Protein AF-A0A397U903-F1 (afdb_monomer)

InterPro domains:
  IPR023696 Ureohydrolase domain superfamily [SSF52768] (1-124)
  IPR023801 Histone deacetylase domain [PF00850] (39-124)
  IPR037138 Histone deacetylase domain superfamily [G3DSA:3.40.800.20] (1-38)
  IPR037138 Histone deacetylase domain superfamily [G3DSA:3.40.800.20] (39-131)

Solvent-accessible surface area (backbone atoms only — not comparable to full-atom values): 8665 Å² total; per-residue (Å²): 110,43,67,59,55,48,52,53,50,51,50,33,36,77,70,62,77,35,96,70,85,83,82,92,65,62,79,85,68,64,65,75,63,88,71,94,83,63,60,61,46,37,56,57,57,76,39,52,92,40,90,92,50,88,57,75,55,83,60,79,38,67,95,50,75,28,91,83,56,40,74,53,88,90,61,39,75,84,37,56,80,61,86,59,88,64,59,47,72,70,49,54,51,47,46,36,67,73,45,51,46,57,51,50,62,71,68,58,67,96,72,88,85,78,89,83,78,67,65,86,43,90,88,43,83,52,87,74,47,74,73,46

Organism: NCBI:txid44941

Nearest PDB structures (foldseek):
  7rml-assembly1_C-2  TM=3.179E-01  e=1.871E+00  Neisseria meningitidis MC58

Mean predicted aligned error: 8.95 Å

pLDDT: mean 75.37, std 18.13, range [34.56, 98.12]

Structure (mmCIF, N/CA/C/O backbone):
data_AF-A0A397U903-F1
#
_entry.id   AF-A0A397U903-F1
#
loop_
_atom_site.group_PDB
_atom_site.id
_atom_site.type_symbol
_atom_site.label_atom_id
_atom_site.label_alt_id
_atom_site.label_comp_id
_atom_site.label_asym_id
_atom_site.label_entity_id
_atom_site.label_seq_id
_atom_site.pdbx_PDB_ins_code
_atom_site.Cartn_x
_atom_site.Cartn_y
_atom_site.Cartn_z
_atom_site.occupancy
_atom_site.B_iso_or_equiv
_atom_site.auth_seq_id
_atom_site.auth_comp_id
_atom_site.auth_asym_id
_atom_site.auth_atom_id
_atom_site.pdbx_PDB_model_num
ATOM 1 N N . MET A 1 1 ? 9.842 -13.747 11.663 1.00 76.19 1 MET A N 1
ATOM 2 C CA . MET A 1 1 ? 10.132 -12.425 12.265 1.00 76.19 1 MET A CA 1
ATOM 3 C C . MET A 1 1 ? 9.479 -11.297 11.470 1.00 76.19 1 MET A C 1
ATOM 5 O O . MET A 1 1 ? 8.614 -10.661 12.042 1.00 76.19 1 MET A O 1
ATOM 9 N N . ALA A 1 2 ? 9.766 -11.119 10.170 1.00 87.50 2 ALA A N 1
ATOM 10 C CA . ALA A 1 2 ? 9.154 -10.067 9.333 1.00 87.50 2 ALA A CA 1
ATOM 11 C C . ALA A 1 2 ? 7.612 -10.000 9.400 1.00 87.50 2 ALA A C 1
ATOM 13 O O . ALA A 1 2 ? 7.063 -8.975 9.789 1.00 87.50 2 ALA A O 1
ATOM 14 N N . THR A 1 3 ? 6.915 -11.104 9.109 1.00 88.56 3 THR A N 1
ATOM 15 C CA . THR A 1 3 ? 5.440 -11.159 9.134 1.00 88.56 3 THR A CA 1
ATOM 16 C C . THR A 1 3 ? 4.858 -10.817 10.505 1.00 88.56 3 THR A C 1
ATOM 18 O O . THR A 1 3 ? 3.889 -10.075 10.593 1.00 88.56 3 THR A O 1
ATOM 21 N N . GLY A 1 4 ? 5.476 -11.310 11.585 1.00 92.12 4 GLY A N 1
ATOM 22 C CA . GLY A 1 4 ? 5.030 -11.025 12.952 1.00 92.12 4 GLY A CA 1
ATOM 23 C C . GLY A 1 4 ? 5.105 -9.535 13.285 1.00 92.12 4 GLY A C 1
ATOM 24 O O . GLY A 1 4 ? 4.142 -8.986 13.806 1.00 92.12 4 GLY A O 1
ATOM 25 N N . SER A 1 5 ? 6.198 -8.868 12.904 1.00 91.69 5 SER A N 1
ATOM 26 C CA . SER A 1 5 ? 6.353 -7.421 13.092 1.00 91.69 5 SER A CA 1
ATOM 27 C C . SER A 1 5 ? 5.338 -6.613 12.279 1.00 91.69 5 SER A C 1
ATOM 29 O O . SER A 1 5 ? 4.803 -5.635 12.790 1.00 91.69 5 SER A O 1
ATOM 31 N N . VAL A 1 6 ? 5.028 -7.027 11.043 1.00 93.69 6 VAL A N 1
ATOM 32 C CA . VAL A 1 6 ? 3.980 -6.381 10.231 1.00 93.69 6 VAL A CA 1
ATOM 33 C C . VAL A 1 6 ? 2.607 -6.540 10.890 1.00 93.69 6 VAL A C 1
ATOM 35 O O . VAL A 1 6 ? 1.890 -5.556 11.040 1.00 93.69 6 VAL A O 1
ATOM 38 N N . ILE A 1 7 ? 2.258 -7.749 11.341 1.00 94.69 7 ILE A N 1
ATOM 39 C CA . ILE A 1 7 ? 0.981 -8.014 12.023 1.00 94.69 7 ILE A CA 1
ATOM 40 C C . ILE A 1 7 ? 0.854 -7.171 13.296 1.00 94.69 7 ILE A C 1
ATOM 42 O O . ILE A 1 7 ? -0.206 -6.605 13.557 1.00 94.69 7 ILE A O 1
ATOM 46 N N . GLU A 1 8 ? 1.928 -7.058 14.076 1.00 96.06 8 GLU A N 1
ATOM 47 C CA . GLU A 1 8 ? 1.937 -6.277 15.312 1.00 96.06 8 GLU A CA 1
ATOM 48 C C . GLU A 1 8 ? 1.646 -4.792 15.055 1.00 96.06 8 GLU A C 1
ATOM 50 O O . GLU A 1 8 ? 0.758 -4.221 15.697 1.00 96.06 8 GLU A O 1
ATOM 55 N N . ILE A 1 9 ? 2.330 -4.168 14.087 1.00 95.31 9 ILE A N 1
ATOM 56 C CA . ILE A 1 9 ? 2.105 -2.748 13.779 1.00 95.31 9 ILE A CA 1
ATOM 57 C C . ILE A 1 9 ? 0.733 -2.511 13.142 1.00 95.31 9 ILE A C 1
ATOM 59 O O . ILE A 1 9 ? 0.062 -1.541 13.490 1.00 95.31 9 ILE A O 1
ATOM 63 N N . VAL A 1 10 ? 0.271 -3.423 12.279 1.00 96.38 10 VAL A N 1
ATOM 64 C CA . VAL A 1 10 ? -1.059 -3.344 11.664 1.00 96.38 10 VAL A CA 1
ATOM 65 C C . VAL A 1 10 ? -2.125 -3.426 12.751 1.00 96.38 10 VAL A C 1
ATOM 67 O O . VAL A 1 10 ? -3.038 -2.606 12.769 1.00 96.38 10 VAL A O 1
ATOM 70 N N . GLY A 1 11 ? -1.972 -4.334 13.719 1.00 96.94 11 GLY A N 1
ATOM 71 C CA . GLY A 1 11 ? -2.857 -4.415 14.878 1.00 96.94 11 GLY A CA 1
ATOM 72 C C . GLY A 1 11 ? -2.850 -3.138 15.722 1.00 96.94 11 GLY A C 1
ATOM 73 O O . GLY A 1 11 ? -3.904 -2.695 16.184 1.00 96.94 11 GLY A O 1
ATOM 74 N N . ALA A 1 12 ? -1.691 -2.501 15.907 1.00 97.19 12 ALA A N 1
ATOM 75 C CA . ALA A 1 12 ? -1.583 -1.238 16.635 1.00 97.19 12 ALA A CA 1
ATOM 76 C C . ALA A 1 12 ? -2.287 -0.071 15.911 1.00 97.19 12 ALA A C 1
ATOM 78 O O . ALA A 1 12 ? -2.974 0.713 16.570 1.00 97.19 12 ALA A O 1
ATOM 79 N N . VAL A 1 13 ? -2.169 0.019 14.581 1.00 97.50 13 VAL A N 1
ATOM 80 C CA . VAL A 1 13 ? -2.872 1.021 13.757 1.00 97.50 13 VAL A CA 1
ATOM 81 C C . VAL A 1 13 ? -4.377 0.749 13.740 1.00 97.50 13 VAL A C 1
ATOM 83 O O . VAL A 1 13 ? -5.166 1.636 14.056 1.00 97.50 13 VAL A O 1
ATOM 86 N N . ALA A 1 14 ? -4.788 -0.489 13.458 1.00 96.88 14 ALA A N 1
ATOM 87 C CA . ALA A 1 14 ? -6.197 -0.876 13.375 1.00 96.88 14 ALA A CA 1
ATOM 88 C C . ALA A 1 14 ? -6.943 -0.670 14.707 1.00 96.88 14 ALA A C 1
ATOM 90 O O . ALA A 1 14 ? -8.092 -0.236 14.728 1.00 96.88 14 ALA A O 1
ATOM 91 N N . SER A 1 15 ? -6.271 -0.915 15.839 1.00 97.44 15 SER A N 1
ATOM 92 C CA . SER A 1 15 ? -6.815 -0.645 17.180 1.00 97.44 15 SER A CA 1
ATOM 93 C C . SER A 1 15 ? -6.677 0.813 17.635 1.00 97.44 15 SER A C 1
ATOM 95 O O . SER A 1 15 ? -7.031 1.128 18.771 1.00 97.44 15 SER A O 1
ATOM 97 N N . ARG A 1 16 ? -6.176 1.710 16.773 1.00 95.56 16 ARG A N 1
ATOM 98 C CA . ARG A 1 16 ? -5.943 3.138 17.050 1.00 95.56 16 ARG A CA 1
ATOM 99 C C . ARG A 1 16 ? -5.020 3.408 18.246 1.00 95.56 16 ARG A C 1
ATOM 101 O O . ARG A 1 16 ? -5.088 4.475 18.851 1.00 95.56 16 ARG A O 1
ATOM 108 N N . LYS A 1 17 ? -4.130 2.466 18.583 1.00 98.12 17 LYS A N 1
ATOM 109 C CA . LYS A 1 17 ? -3.049 2.691 19.564 1.00 98.12 17 LYS A CA 1
ATOM 110 C C . LYS A 1 17 ? -1.994 3.647 19.013 1.00 98.12 17 LYS A C 1
ATOM 112 O O . LYS A 1 17 ? -1.378 4.387 19.773 1.00 98.12 17 LYS A O 1
ATOM 117 N N . VAL A 1 18 ? -1.804 3.623 17.696 1.00 97.44 18 VAL A N 1
ATOM 118 C CA . VAL A 1 18 ? -0.994 4.577 16.934 1.00 97.44 18 VAL A CA 1
ATOM 119 C C . VAL A 1 18 ? -1.798 5.064 15.729 1.00 97.44 18 VAL A C 1
ATOM 121 O O . VAL A 1 18 ? -2.674 4.353 15.242 1.00 97.44 18 VAL A O 1
ATOM 124 N N . ALA A 1 19 ? -1.515 6.277 15.251 1.00 96.44 19 ALA A N 1
ATOM 125 C CA . ALA A 1 19 ? -2.205 6.847 14.090 1.00 96.44 19 ALA A CA 1
ATOM 126 C C . ALA A 1 19 ? -1.699 6.271 12.755 1.00 96.44 19 ALA A C 1
ATOM 128 O O . ALA A 1 19 ? -2.453 6.187 11.792 1.00 96.44 19 ALA A O 1
ATOM 129 N N . ASN A 1 20 ? -0.417 5.903 12.692 1.00 97.00 20 ASN A N 1
ATOM 130 C CA . ASN A 1 20 ? 0.258 5.331 11.530 1.00 97.00 20 ASN A CA 1
ATOM 131 C C . ASN A 1 20 ? 1.527 4.580 11.975 1.00 97.00 20 ASN A C 1
ATOM 133 O O . ASN A 1 20 ? 1.949 4.680 13.129 1.00 97.00 20 ASN A O 1
ATOM 137 N N . SER A 1 21 ? 2.118 3.801 11.068 1.00 96.69 21 SER A N 1
ATOM 138 C CA . SER A 1 21 ? 3.345 3.040 11.324 1.00 96.69 21 SER A CA 1
ATOM 139 C C . SER A 1 21 ? 4.083 2.720 10.028 1.00 96.69 21 SER A C 1
ATOM 141 O O . SER A 1 21 ? 3.448 2.586 8.984 1.00 96.69 21 SER A O 1
ATOM 143 N N . PHE A 1 22 ? 5.397 2.507 10.112 1.00 95.81 22 PHE A N 1
ATOM 144 C CA . PHE A 1 22 ? 6.220 2.022 9.004 1.00 95.81 22 PHE A CA 1
ATOM 145 C C . PHE A 1 22 ? 6.997 0.772 9.441 1.00 95.81 22 PHE A C 1
ATOM 147 O O . PHE A 1 22 ? 7.735 0.816 10.426 1.00 95.81 22 PHE A O 1
ATOM 154 N N . ALA A 1 23 ? 6.830 -0.346 8.730 1.00 93.69 23 ALA A N 1
ATOM 155 C CA . ALA A 1 23 ? 7.565 -1.585 8.994 1.00 93.69 23 ALA A CA 1
ATOM 156 C C . ALA A 1 23 ? 8.862 -1.625 8.183 1.00 93.69 23 ALA A C 1
ATOM 158 O O . ALA A 1 23 ? 8.828 -1.697 6.958 1.00 93.69 23 ALA A O 1
ATOM 159 N N . ILE A 1 24 ? 10.004 -1.676 8.867 1.00 93.25 24 ILE A N 1
ATOM 160 C CA . ILE A 1 24 ? 11.302 -1.943 8.239 1.00 93.25 24 ILE A CA 1
ATOM 161 C C . ILE A 1 24 ? 11.586 -3.439 8.379 1.00 93.25 24 ILE A C 1
ATOM 163 O O . ILE A 1 24 ? 12.078 -3.895 9.412 1.00 93.25 24 ILE A O 1
ATOM 167 N N . VAL A 1 25 ? 11.219 -4.222 7.364 1.00 91.50 25 VAL A N 1
ATOM 168 C CA . VAL A 1 25 ? 11.291 -5.690 7.411 1.00 91.50 25 VAL A CA 1
ATOM 169 C C . VAL A 1 25 ? 11.983 -6.276 6.185 1.00 91.50 25 VAL A C 1
ATOM 171 O O . VAL A 1 25 ? 11.964 -5.705 5.101 1.00 91.50 25 VAL A O 1
ATOM 174 N N . ARG A 1 26 ? 12.593 -7.450 6.371 1.00 90.25 26 ARG A N 1
ATOM 175 C CA . ARG A 1 26 ? 13.167 -8.283 5.306 1.00 90.25 26 ARG A CA 1
ATOM 176 C C . ARG A 1 26 ? 13.009 -9.774 5.650 1.00 90.25 26 ARG A C 1
ATOM 178 O O . ARG A 1 26 ? 13.044 -10.098 6.845 1.00 90.25 26 ARG A O 1
ATOM 185 N N . PRO A 1 27 ? 12.917 -10.690 4.665 1.00 86.31 27 PRO A N 1
ATOM 186 C CA . PRO A 1 27 ? 12.817 -10.450 3.212 1.00 86.31 27 PRO A CA 1
ATOM 187 C C . PRO A 1 27 ? 11.453 -9.851 2.795 1.00 86.31 27 PRO A C 1
ATOM 189 O O . PRO A 1 27 ? 10.535 -9.859 3.621 1.00 86.31 27 PRO A O 1
ATOM 192 N N . PRO A 1 28 ? 11.309 -9.315 1.563 1.00 82.06 28 PRO A N 1
ATOM 193 C CA . PRO A 1 28 ? 10.011 -8.875 1.035 1.00 82.06 28 PRO A CA 1
ATOM 194 C C . PRO A 1 28 ? 9.031 -10.053 0.889 1.00 82.06 28 PRO A C 1
ATOM 196 O O . PRO A 1 28 ? 9.451 -11.210 0.858 1.00 82.06 28 PRO A O 1
ATOM 199 N N . GLY A 1 29 ? 7.724 -9.762 0.818 1.00 78.12 29 GLY A N 1
ATOM 200 C CA . GLY A 1 29 ? 6.667 -10.786 0.909 1.00 78.12 29 GLY A CA 1
ATOM 201 C C . GLY A 1 29 ? 5.605 -10.808 -0.198 1.00 78.12 29 GLY A C 1
ATOM 202 O O . GLY A 1 29 ? 4.893 -11.794 -0.302 1.00 78.12 29 GLY A O 1
ATOM 203 N N . HIS A 1 30 ? 5.490 -9.789 -1.053 1.00 73.19 30 HIS A N 1
ATOM 204 C CA . HIS A 1 30 ? 4.418 -9.693 -2.071 1.00 73.19 30 HIS A CA 1
ATOM 205 C C . HIS A 1 30 ? 4.538 -10.649 -3.288 1.00 73.19 30 HIS A C 1
ATOM 207 O O . HIS A 1 30 ? 3.723 -10.588 -4.207 1.00 73.19 30 HIS A O 1
ATOM 213 N N . HIS A 1 31 ? 5.525 -11.555 -3.301 1.00 67.75 31 HIS A N 1
ATOM 214 C CA . HIS A 1 31 ? 5.833 -12.466 -4.421 1.00 67.75 31 HIS A CA 1
ATOM 215 C C . HIS A 1 31 ? 5.940 -13.948 -4.001 1.00 67.75 31 HIS A C 1
ATOM 217 O O . HIS A 1 3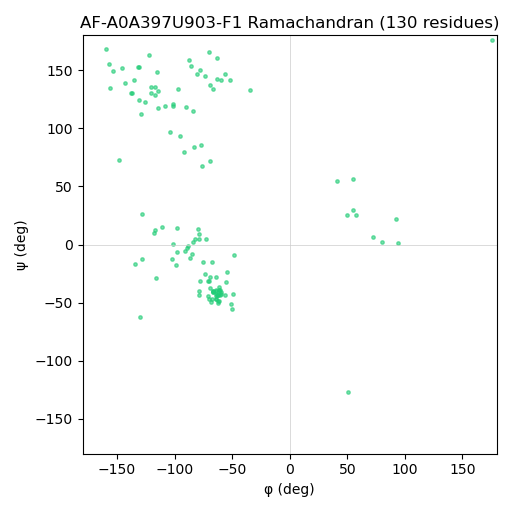1 ? 6.669 -14.721 -4.611 1.00 67.75 31 HIS A O 1
ATOM 223 N N . THR A 1 32 ? 5.269 -14.366 -2.926 1.00 57.22 32 THR A N 1
ATOM 224 C CA . THR A 1 32 ? 5.515 -15.666 -2.267 1.00 57.22 32 THR A CA 1
ATOM 2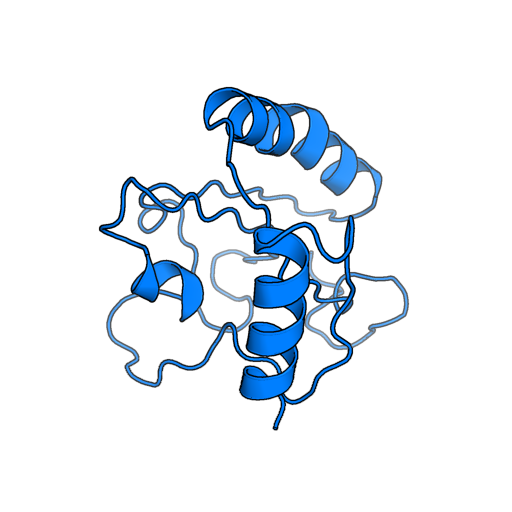25 C C . THR A 1 32 ? 4.902 -16.909 -2.928 1.00 57.22 32 THR A C 1
ATOM 227 O O . THR A 1 32 ? 4.975 -17.986 -2.338 1.00 57.22 32 THR A O 1
ATOM 230 N N . GLU A 1 33 ? 4.335 -16.820 -4.132 1.00 55.12 33 GLU A N 1
ATOM 231 C CA . GLU A 1 33 ? 3.723 -17.975 -4.807 1.00 55.12 33 GLU A CA 1
ATOM 232 C C . GLU A 1 33 ? 4.657 -18.640 -5.827 1.00 55.12 33 GLU A C 1
ATOM 234 O O . GLU A 1 33 ? 5.319 -17.981 -6.624 1.00 55.12 33 GLU A O 1
ATOM 239 N N . GLN A 1 34 ? 4.722 -19.978 -5.779 1.00 46.47 34 GLN A N 1
ATOM 240 C CA . GLN A 1 34 ? 5.655 -20.815 -6.549 1.00 46.47 34 GLN A CA 1
ATOM 241 C C . GLN A 1 34 ? 5.040 -21.499 -7.785 1.00 46.47 34 GLN A C 1
ATOM 243 O O . GLN A 1 34 ? 5.756 -22.231 -8.469 1.00 46.47 34 GLN A O 1
ATOM 248 N N . ASN A 1 35 ? 3.750 -21.313 -8.098 1.00 41.22 35 ASN A N 1
ATOM 249 C CA . ASN A 1 35 ? 3.096 -22.097 -9.154 1.00 41.22 35 ASN A CA 1
ATOM 250 C C . ASN A 1 35 ? 2.887 -21.303 -10.457 1.00 41.22 35 ASN A C 1
ATOM 252 O O . ASN A 1 35 ? 1.919 -20.567 -10.627 1.00 41.22 35 ASN A O 1
ATOM 256 N N . GLN A 1 36 ? 3.820 -21.484 -11.393 1.00 47.88 36 GLN A N 1
ATOM 257 C CA . GLN A 1 36 ? 3.876 -20.840 -12.709 1.00 47.88 36 GLN A CA 1
ATOM 258 C C . GLN A 1 36 ? 2.883 -21.429 -13.729 1.00 47.88 36 GLN A C 1
ATOM 260 O O . GLN A 1 36 ? 3.291 -22.032 -14.721 1.00 47.88 36 GLN A O 1
ATOM 265 N N . ALA A 1 37 ? 1.579 -21.250 -13.520 1.00 34.56 37 ALA A N 1
ATOM 266 C CA . ALA A 1 37 ? 0.592 -21.585 -14.557 1.00 34.56 37 ALA A CA 1
ATOM 267 C C . ALA A 1 37 ? -0.485 -20.516 -14.787 1.00 34.56 37 ALA A C 1
ATOM 269 O O . ALA A 1 37 ? -1.129 -20.539 -15.834 1.00 34.56 37 ALA A O 1
ATOM 270 N N . ILE A 1 38 ? -0.674 -19.568 -13.861 1.00 35.31 38 ILE A N 1
ATOM 271 C CA . ILE A 1 38 ? -1.636 -18.469 -14.010 1.00 35.31 38 ILE A CA 1
ATOM 272 C C . ILE A 1 38 ? -0.970 -17.176 -13.515 1.00 35.31 38 ILE A C 1
ATOM 274 O O . ILE A 1 38 ? -0.350 -17.149 -12.457 1.00 35.31 38 ILE A O 1
ATOM 278 N N . HIS A 1 39 ? -1.041 -16.130 -14.336 1.00 48.47 39 HIS A N 1
ATOM 279 C CA . HIS A 1 39 ? -0.276 -14.879 -14.280 1.00 48.47 39 HIS A CA 1
ATOM 280 C C . HIS A 1 39 ? -0.628 -13.962 -13.086 1.00 48.47 39 HIS A C 1
ATOM 282 O O . HIS A 1 39 ? -1.251 -12.917 -13.268 1.00 48.47 39 HIS A O 1
ATOM 288 N N . ARG A 1 40 ? -0.250 -14.322 -11.850 1.00 46.22 40 ARG A N 1
ATOM 289 C CA . ARG A 1 40 ? -0.633 -13.580 -10.628 1.00 46.22 40 ARG A CA 1
ATOM 290 C C . ARG A 1 40 ? 0.556 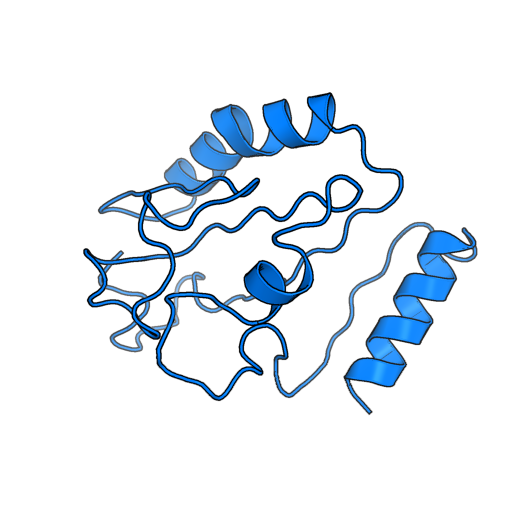-13.387 -9.683 1.00 46.22 40 ARG A C 1
ATOM 292 O O . ARG A 1 40 ? 1.400 -14.267 -9.556 1.00 46.22 40 ARG A O 1
ATOM 299 N N . ASN A 1 41 ? 0.646 -12.217 -9.044 1.00 63.75 41 ASN A N 1
ATOM 300 C CA . ASN A 1 41 ? 1.567 -11.998 -7.923 1.00 63.75 41 ASN A CA 1
ATOM 301 C C . ASN A 1 41 ? 0.885 -12.410 -6.601 1.00 63.75 41 ASN A C 1
ATOM 303 O O . ASN A 1 41 ? -0.340 -12.462 -6.534 1.00 63.75 41 ASN A O 1
ATOM 307 N N . GLY A 1 42 ? 1.665 -12.702 -5.555 1.00 71.31 42 GLY A N 1
ATOM 308 C CA . GLY A 1 42 ? 1.140 -13.350 -4.343 1.00 71.31 42 GLY A CA 1
ATOM 309 C C . GLY A 1 42 ? 0.104 -12.528 -3.566 1.00 71.31 42 GLY A C 1
ATOM 310 O O . GLY A 1 42 ? -0.760 -13.098 -2.913 1.00 71.31 42 GLY A O 1
ATOM 311 N N . THR A 1 43 ? 0.148 -11.193 -3.634 1.00 76.25 43 THR A N 1
ATOM 312 C CA . THR A 1 43 ? -0.892 -10.359 -3.003 1.00 76.25 43 THR A CA 1
ATOM 313 C C . THR A 1 43 ? -2.158 -10.298 -3.853 1.00 76.25 43 THR A C 1
ATOM 315 O O . THR A 1 43 ? -3.258 -10.336 -3.312 1.00 76.25 43 THR A O 1
ATOM 318 N N . GLN A 1 44 ? -2.015 -10.204 -5.176 1.00 74.38 44 GLN A N 1
ATOM 319 C CA . GLN A 1 44 ? -3.150 -10.183 -6.090 1.00 74.38 44 GLN A CA 1
ATOM 320 C C . GLN A 1 44 ? -3.928 -11.499 -6.048 1.00 74.38 44 GLN A C 1
ATOM 322 O O . GLN A 1 44 ? -5.152 -11.456 -6.039 1.00 74.38 44 GLN A O 1
ATOM 327 N N . ASP A 1 45 ? -3.243 -12.647 -6.011 1.00 77.12 45 ASP A N 1
ATOM 328 C CA . ASP A 1 45 ? -3.911 -13.953 -5.948 1.00 77.12 45 ASP A CA 1
ATOM 329 C C . ASP A 1 45 ? -4.698 -14.115 -4.642 1.00 77.12 45 ASP A C 1
ATOM 331 O O . ASP A 1 45 ? -5.879 -14.455 -4.662 1.00 77.12 45 ASP A O 1
ATOM 335 N N . MET A 1 46 ? -4.086 -13.733 -3.515 1.00 83.75 46 MET A N 1
ATOM 336 C CA . MET A 1 46 ? -4.686 -13.830 -2.181 1.00 83.75 46 MET A CA 1
ATOM 337 C C . MET A 1 46 ? -6.037 -13.113 -2.049 1.00 83.75 46 MET A C 1
ATOM 339 O O . MET A 1 46 ? -6.887 -13.560 -1.281 1.00 83.75 46 MET A O 1
ATOM 343 N N . PHE A 1 47 ? -6.234 -12.008 -2.772 1.00 84.38 47 PHE A N 1
ATOM 344 C CA . PHE A 1 47 ? -7.429 -11.166 -2.662 1.00 84.38 47 PHE A CA 1
ATOM 345 C C . PHE A 1 47 ? -8.251 -11.097 -3.951 1.00 84.38 47 PHE A C 1
ATOM 347 O O . PHE A 1 47 ? -9.134 -10.254 -4.061 1.00 84.38 47 PHE A O 1
ATOM 354 N N . TYR A 1 48 ? -7.984 -11.957 -4.935 1.00 79.31 48 TYR A N 1
ATOM 355 C CA . TYR A 1 48 ? -8.590 -11.804 -6.257 1.00 79.31 48 TYR A CA 1
ATOM 356 C C . TYR A 1 48 ? -10.121 -11.893 -6.253 1.00 79.31 48 TYR A C 1
ATOM 358 O O . TYR A 1 48 ? -10.780 -11.127 -6.953 1.00 79.31 48 TYR A O 1
ATOM 366 N N . ASP A 1 49 ? -10.670 -12.805 -5.450 1.00 81.19 49 ASP A N 1
ATOM 367 C CA . ASP A 1 49 ? -12.114 -13.035 -5.326 1.00 81.19 49 ASP A CA 1
ATOM 368 C C . ASP A 1 49 ? -12.726 -12.325 -4.100 1.00 81.19 49 ASP A C 1
ATOM 370 O O . ASP A 1 49 ? -13.849 -12.631 -3.698 1.00 81.19 49 ASP A O 1
ATOM 374 N N . HIS A 1 50 ? -11.991 -11.387 -3.492 1.00 82.81 50 HIS A N 1
ATOM 375 C CA . HIS A 1 50 ? -12.423 -10.626 -2.321 1.00 82.81 50 HIS A CA 1
ATOM 376 C C . HIS A 1 50 ? -12.891 -9.222 -2.719 1.00 82.81 50 HIS A C 1
ATOM 378 O O . HIS A 1 50 ? -12.124 -8.418 -3.245 1.00 82.81 50 HIS A O 1
ATOM 384 N N . ASP A 1 51 ? -14.157 -8.906 -2.446 1.00 86.88 51 ASP A N 1
ATOM 385 C CA . ASP A 1 51 ? -14.737 -7.575 -2.661 1.00 86.88 51 ASP A CA 1
ATOM 386 C C . ASP A 1 51 ? -14.522 -6.622 -1.471 1.00 86.88 51 ASP A C 1
ATOM 388 O O . ASP A 1 51 ? -14.705 -5.412 -1.608 1.00 86.88 51 ASP A O 1
ATOM 392 N N . ASP A 1 52 ? -14.077 -7.154 -0.330 1.00 90.00 52 ASP A N 1
ATOM 393 C CA . ASP A 1 52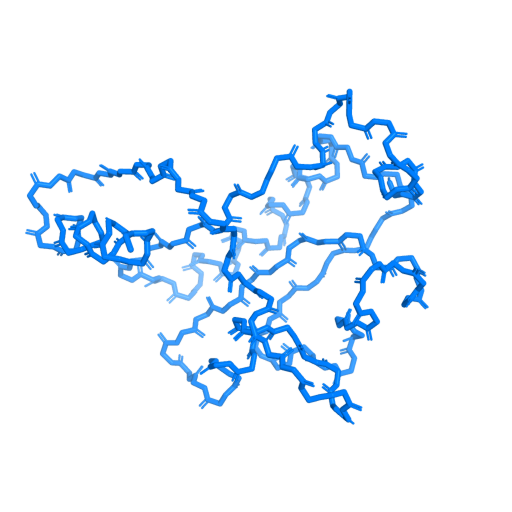 ? -13.728 -6.431 0.894 1.00 90.00 52 ASP A CA 1
ATOM 394 C C . ASP A 1 52 ? -12.256 -5.985 0.955 1.00 90.00 52 ASP A C 1
ATOM 396 O O . ASP A 1 52 ? -11.864 -5.244 1.867 1.00 90.00 52 ASP A O 1
ATOM 400 N N . VAL A 1 53 ? -11.449 -6.335 -0.056 1.00 90.44 53 VAL A N 1
ATOM 401 C CA . VAL A 1 53 ? -10.061 -5.877 -0.201 1.00 90.44 53 VAL A CA 1
ATOM 402 C C . VAL A 1 53 ? -9.799 -5.301 -1.594 1.00 90.44 53 VAL A C 1
ATOM 404 O O . VAL A 1 53 ? -9.712 -6.015 -2.589 1.00 90.44 53 VAL A O 1
ATOM 407 N N . LEU A 1 54 ? -9.552 -3.991 -1.657 1.00 88.75 54 LEU A N 1
ATOM 408 C CA . LEU A 1 54 ? -9.045 -3.333 -2.860 1.00 88.75 54 LEU A CA 1
ATOM 409 C C . LEU A 1 54 ? -7.516 -3.456 -2.941 1.00 88.75 54 LEU A C 1
ATOM 411 O O . LEU A 1 54 ? -6.792 -2.860 -2.140 1.00 88.75 54 LEU A O 1
ATOM 415 N N . TYR A 1 55 ? -7.021 -4.164 -3.956 1.00 86.38 55 TYR A N 1
ATOM 416 C CA . TYR A 1 55 ? -5.597 -4.231 -4.285 1.00 86.38 55 TYR A CA 1
ATOM 417 C C . TYR A 1 55 ? -5.259 -3.309 -5.465 1.00 86.38 55 TYR A C 1
ATOM 419 O O . TYR A 1 55 ? -5.786 -3.478 -6.558 1.00 86.38 55 TYR A O 1
ATOM 427 N N . LEU A 1 56 ? -4.352 -2.347 -5.267 1.00 84.25 56 LEU A N 1
ATOM 428 C CA . LEU A 1 56 ? -3.837 -1.462 -6.320 1.00 84.25 56 LEU A CA 1
ATOM 429 C C . LEU A 1 56 ? -2.319 -1.620 -6.436 1.00 84.25 56 LEU A C 1
ATOM 431 O O . LEU A 1 56 ? -1.622 -1.633 -5.421 1.00 84.25 56 LEU A O 1
ATOM 435 N N . SER A 1 57 ? -1.803 -1.707 -7.664 1.00 80.69 57 SER A N 1
ATOM 436 C CA . SER A 1 57 ? -0.375 -1.913 -7.919 1.00 80.69 57 SER A CA 1
ATOM 437 C C . SER A 1 57 ? 0.133 -1.020 -9.048 1.00 80.69 57 SER A C 1
ATOM 439 O O . SER A 1 57 ? -0.439 -0.984 -10.135 1.00 80.69 57 SER A O 1
ATOM 441 N N . LEU A 1 58 ? 1.240 -0.324 -8.790 1.00 75.62 58 LEU A N 1
ATOM 442 C CA . LEU A 1 58 ? 2.010 0.422 -9.783 1.00 75.62 58 LEU A CA 1
ATOM 443 C C . LEU A 1 58 ? 3.314 -0.337 -10.015 1.00 75.62 58 LEU A C 1
ATOM 445 O O . LEU A 1 58 ? 4.067 -0.545 -9.068 1.00 75.62 58 LEU A O 1
ATOM 449 N N . HIS A 1 59 ? 3.557 -0.783 -11.243 1.00 71.94 59 HIS A N 1
ATOM 450 C CA . HIS A 1 59 ? 4.754 -1.544 -11.589 1.00 71.94 59 HIS A CA 1
ATOM 451 C C . HIS A 1 59 ? 5.104 -1.371 -13.068 1.00 71.94 59 HIS A C 1
ATOM 453 O O . HIS A 1 59 ? 4.223 -1.223 -13.916 1.00 71.94 59 HIS A O 1
ATOM 459 N N . CYS A 1 60 ? 6.398 -1.444 -13.371 1.00 67.81 60 CYS A N 1
ATOM 460 C CA . CYS A 1 60 ? 6.883 -1.633 -14.732 1.00 67.81 60 CYS A CA 1
ATOM 461 C C . CYS A 1 60 ? 6.470 -3.027 -15.228 1.00 67.81 60 CYS A C 1
ATOM 463 O O . CYS A 1 60 ? 6.608 -4.013 -14.507 1.00 67.81 60 CYS A O 1
ATOM 465 N N . TRP A 1 61 ? 5.948 -3.117 -16.451 1.00 62.94 61 TRP A N 1
ATOM 466 C CA . TRP A 1 61 ? 5.553 -4.392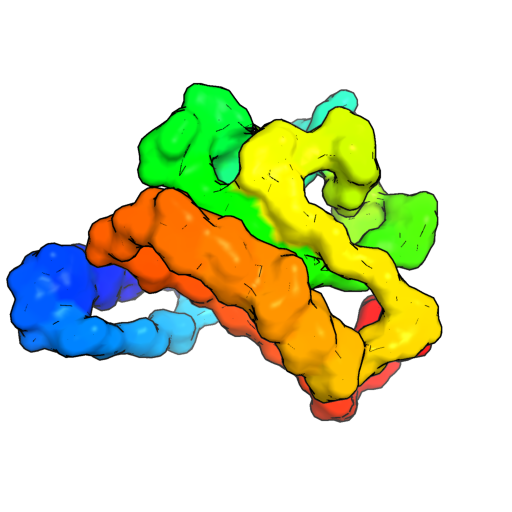 -17.065 1.00 62.94 61 TRP A CA 1
ATOM 467 C C . TRP A 1 61 ? 6.379 -4.737 -18.309 1.00 62.94 61 TRP A C 1
ATOM 469 O O . TRP A 1 61 ? 6.553 -5.919 -18.595 1.00 62.94 61 TRP A O 1
ATOM 479 N N . ASP A 1 62 ? 6.890 -3.734 -19.038 1.00 67.56 62 ASP A N 1
ATOM 480 C CA . ASP A 1 62 ? 7.693 -3.882 -20.271 1.00 67.56 62 ASP A CA 1
ATOM 481 C C . ASP A 1 62 ? 7.156 -4.975 -21.216 1.00 67.56 62 ASP A C 1
ATOM 483 O O . ASP A 1 62 ? 7.830 -5.946 -21.549 1.00 67.56 62 ASP A O 1
ATOM 487 N N . ASN A 1 63 ? 5.879 -4.894 -21.590 1.00 60.00 63 ASN A N 1
ATOM 488 C CA . ASN A 1 63 ? 5.210 -5.897 -22.426 1.00 60.00 63 ASN A CA 1
ATOM 489 C C . ASN A 1 63 ? 5.264 -7.355 -21.900 1.00 60.00 63 ASN A C 1
ATOM 491 O O . ASN A 1 63 ? 5.298 -8.307 -22.681 1.00 60.00 63 ASN A O 1
ATOM 495 N N . GLY A 1 64 ? 5.316 -7.527 -20.576 1.00 59.34 64 GLY A N 1
ATOM 496 C CA . GLY A 1 64 ? 5.493 -8.811 -19.899 1.00 59.34 64 GLY A CA 1
ATOM 497 C C . GLY A 1 64 ? 6.946 -9.286 -19.850 1.00 59.34 64 GLY A C 1
ATOM 498 O O . GLY A 1 64 ? 7.203 -10.367 -19.331 1.00 59.34 64 GLY A O 1
ATOM 499 N N . ASN A 1 65 ? 7.892 -8.500 -20.370 1.00 58.88 65 ASN A N 1
ATOM 500 C CA . ASN A 1 65 ? 9.326 -8.788 -20.327 1.00 58.88 65 ASN A CA 1
ATOM 501 C C . ASN A 1 65 ? 9.975 -8.321 -19.020 1.00 58.88 65 ASN A C 1
ATOM 503 O O . ASN A 1 65 ? 11.134 -8.651 -18.757 1.00 58.88 65 ASN A O 1
ATOM 507 N N . PHE A 1 66 ? 9.233 -7.581 -18.192 1.00 58.25 66 PHE A N 1
ATOM 508 C CA . PHE A 1 66 ? 9.656 -7.228 -16.851 1.00 58.25 66 PHE A CA 1
ATOM 509 C C . PHE A 1 66 ? 9.419 -8.363 -15.851 1.00 58.25 66 PHE A C 1
ATOM 511 O O . PHE A 1 66 ? 8.472 -9.137 -15.989 1.00 58.25 66 PHE A O 1
ATOM 518 N N . TYR A 1 67 ? 10.306 -8.462 -14.854 1.00 53.06 67 TYR A N 1
ATOM 519 C CA . TYR A 1 67 ? 10.381 -9.524 -13.841 1.00 53.06 67 TYR A CA 1
ATOM 520 C C . TYR A 1 67 ? 8.996 -10.087 -13.415 1.00 53.06 67 TYR A C 1
ATOM 522 O O . TYR A 1 67 ? 8.071 -9.341 -13.110 1.00 53.06 67 TYR A O 1
ATOM 530 N N . PHE A 1 68 ? 8.882 -11.425 -13.364 1.00 50.78 68 PHE A N 1
ATOM 531 C CA . PHE A 1 68 ? 7.694 -12.244 -13.029 1.00 50.78 68 PHE A CA 1
ATOM 532 C C . PHE A 1 68 ? 6.525 -12.356 -14.031 1.00 50.78 68 PHE A C 1
ATOM 534 O O . PHE A 1 68 ? 5.560 -13.039 -13.695 1.00 50.78 68 PHE A O 1
ATOM 541 N N . TYR A 1 69 ? 6.601 -11.834 -15.263 1.00 50.59 69 TYR A N 1
ATOM 542 C CA . TYR A 1 69 ? 5.644 -12.155 -16.352 1.00 50.59 69 TYR A CA 1
ATOM 543 C C . TYR A 1 69 ? 4.144 -12.038 -15.968 1.00 50.59 69 TYR A C 1
ATOM 545 O O . TYR A 1 69 ? 3.294 -12.723 -16.540 1.00 50.59 69 TYR A O 1
ATOM 553 N N . SER A 1 70 ? 3.801 -11.217 -14.972 1.00 52.47 70 SER A N 1
ATOM 554 C CA . SER A 1 70 ? 2.445 -11.074 -14.417 1.00 52.47 70 SER A CA 1
ATOM 555 C C . SER A 1 70 ? 1.977 -9.624 -14.532 1.00 52.47 70 SER A C 1
ATOM 557 O O . SER A 1 70 ? 2.787 -8.737 -14.792 1.00 52.47 70 SER A O 1
ATOM 559 N N . GLY A 1 71 ? 0.670 -9.380 -14.410 1.00 50.78 71 GLY A N 1
ATOM 560 C CA . GLY A 1 71 ? 0.109 -8.027 -14.520 1.00 50.78 71 GLY A CA 1
ATOM 561 C C . GLY A 1 71 ? -0.355 -7.625 -15.924 1.00 50.78 71 GLY A C 1
ATOM 562 O O . GLY A 1 71 ? -0.461 -6.435 -16.204 1.00 50.78 71 GLY A O 1
ATOM 563 N N . SER A 1 72 ? -0.657 -8.578 -16.819 1.00 52.66 72 SER A N 1
ATOM 564 C CA . SER A 1 72 ? -1.375 -8.275 -18.072 1.00 52.66 72 SER A CA 1
ATOM 565 C C . SER A 1 72 ? -2.708 -7.571 -17.775 1.00 52.66 72 SER A C 1
ATOM 567 O O . SER A 1 72 ? -3.363 -7.881 -16.781 1.00 52.66 72 SER A O 1
ATOM 569 N N . LEU A 1 73 ? -3.153 -6.664 -18.655 1.00 50.81 73 LEU A N 1
ATOM 570 C CA . LEU A 1 73 ? -4.471 -6.010 -18.556 1.00 50.81 73 LEU A CA 1
ATOM 571 C C . LEU A 1 73 ? -5.634 -7.019 -18.462 1.00 50.81 73 LEU A C 1
ATOM 573 O O . LEU A 1 73 ? -6.700 -6.693 -17.950 1.00 50.81 73 LEU A O 1
ATOM 577 N N . SER A 1 74 ? -5.429 -8.249 -18.940 1.00 50.41 74 SER A N 1
ATOM 578 C CA . SER A 1 74 ? -6.394 -9.351 -18.864 1.00 50.41 74 SER A CA 1
ATOM 579 C C . SER A 1 74 ? -6.521 -10.006 -17.482 1.00 50.41 74 SER A C 1
ATOM 581 O O . SER A 1 74 ? -7.490 -10.724 -17.263 1.00 50.41 74 SER A O 1
ATOM 583 N N . ASP A 1 75 ? -5.580 -9.769 -16.561 1.00 52.97 75 ASP A N 1
ATOM 584 C CA . ASP A 1 75 ? -5.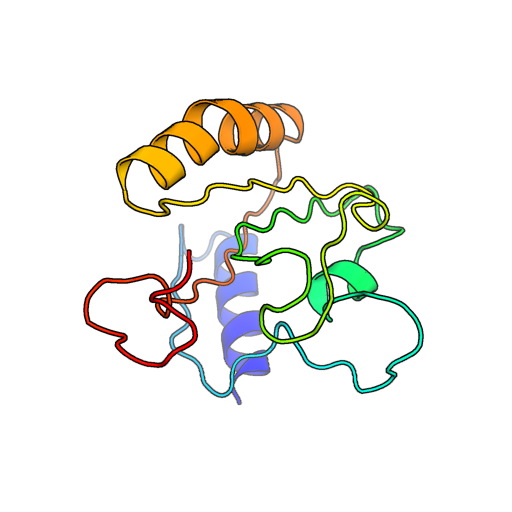494 -10.442 -15.252 1.00 52.97 75 ASP A CA 1
ATOM 585 C C . ASP A 1 75 ? -5.804 -9.509 -14.072 1.00 52.97 75 ASP A C 1
ATOM 587 O O . ASP A 1 75 ? -5.493 -9.827 -12.926 1.00 52.97 75 ASP A O 1
ATOM 591 N N . LEU A 1 76 ? -6.400 -8.342 -14.330 1.00 52.78 76 LEU A N 1
ATOM 592 C CA . LEU A 1 76 ? -6.503 -7.275 -13.332 1.00 52.78 76 LEU A CA 1
ATOM 593 C C . LEU A 1 76 ? -7.448 -7.576 -12.163 1.00 52.78 76 LEU A C 1
ATOM 595 O O . LEU A 1 76 ? -7.215 -7.057 -11.074 1.00 52.78 76 LEU A O 1
ATOM 599 N N . GLY A 1 77 ? -8.485 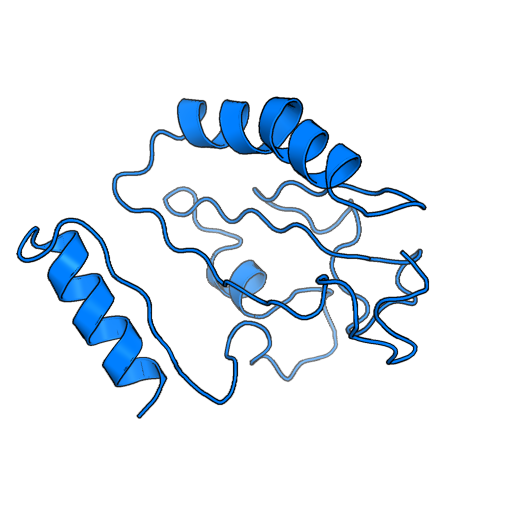-8.401 -12.336 1.00 53.41 77 GLY A N 1
ATOM 600 C CA . GLY A 1 77 ? -9.537 -8.517 -11.316 1.00 53.41 77 GLY A CA 1
ATOM 601 C C . GLY A 1 77 ? -10.050 -7.125 -10.911 1.00 53.41 77 GLY A C 1
ATOM 602 O O . GLY A 1 77 ? -10.378 -6.318 -11.779 1.00 53.41 77 GLY A O 1
ATOM 603 N N . SER A 1 78 ? -10.048 -6.824 -9.609 1.00 48.34 78 SER A N 1
ATOM 604 C CA . SER A 1 78 ? -10.379 -5.500 -9.038 1.00 48.34 78 SER A CA 1
ATOM 605 C C . SER A 1 78 ? -9.209 -4.495 -9.009 1.00 48.34 78 SER A C 1
ATOM 607 O O . SER A 1 78 ? -9.356 -3.392 -8.482 1.00 48.34 78 SER A O 1
ATOM 609 N N . GLY A 1 79 ? -8.033 -4.861 -9.525 1.00 50.22 79 GLY A N 1
ATOM 610 C CA . GLY A 1 79 ? -6.831 -4.030 -9.500 1.00 50.22 79 GLY A CA 1
ATOM 611 C C . GLY A 1 79 ? -6.727 -3.050 -10.664 1.00 50.22 79 GLY A C 1
ATOM 612 O O . GLY A 1 79 ? -7.260 -3.276 -11.748 1.00 50.22 79 GLY A O 1
ATOM 613 N N . VAL A 1 80 ? -6.014 -1.940 -10.453 1.00 53.50 80 VAL A N 1
ATOM 614 C CA . VAL A 1 80 ? -5.758 -0.943 -11.504 1.00 53.50 80 VAL A CA 1
ATOM 615 C C . VAL A 1 80 ? -4.275 -0.822 -11.802 1.00 53.50 80 VAL A C 1
ATOM 617 O O . VAL A 1 80 ? -3.459 -0.766 -10.883 1.00 53.50 80 VAL A O 1
ATOM 620 N N . ARG A 1 81 ? -3.960 -0.772 -13.102 1.00 60.62 81 ARG A N 1
ATOM 621 C CA . ARG A 1 81 ? -2.613 -0.728 -13.674 1.00 60.62 81 ARG A CA 1
ATOM 622 C C . ARG A 1 81 ? -2.356 0.579 -14.416 1.00 60.62 81 ARG A C 1
ATOM 624 O O . ARG A 1 81 ? -3.255 1.158 -15.020 1.00 60.62 81 ARG A O 1
ATOM 631 N N . LEU A 1 82 ? -1.097 1.002 -14.383 1.00 56.12 82 LEU A N 1
ATOM 632 C CA . LEU A 1 82 ? -0.583 2.205 -15.021 1.00 56.12 82 LEU A CA 1
ATOM 633 C C . LEU A 1 82 ? 0.679 1.870 -15.813 1.00 56.12 82 LEU A C 1
ATOM 635 O O . LEU A 1 82 ? 1.617 1.303 -15.264 1.00 56.12 82 LEU A O 1
ATOM 639 N N . GLU A 1 83 ? 0.667 2.195 -17.105 1.00 57.81 83 GLU A N 1
ATOM 640 C CA . GLU A 1 83 ? 1.737 1.906 -18.065 1.00 57.81 83 GLU A CA 1
ATOM 641 C C . GLU A 1 83 ? 2.364 3.221 -18.541 1.00 57.81 83 GLU A C 1
ATOM 643 O O . GLU A 1 83 ? 1.636 4.152 -18.892 1.00 57.81 83 GLU A O 1
ATOM 648 N N . SER A 1 84 ? 3.695 3.320 -18.542 1.00 56.94 84 SER A N 1
ATOM 649 C CA . SER A 1 84 ? 4.414 4.459 -19.124 1.00 56.94 84 SER A CA 1
ATOM 650 C C . SER A 1 84 ? 5.840 4.064 -19.502 1.00 56.94 84 SER A C 1
ATOM 652 O O . SER A 1 84 ? 6.538 3.478 -18.680 1.00 56.94 84 SER A O 1
ATOM 654 N N . ASP A 1 85 ? 6.273 4.460 -20.701 1.00 53.25 85 ASP A N 1
ATOM 655 C CA . ASP A 1 85 ? 7.631 4.249 -21.245 1.00 53.25 85 ASP A CA 1
ATOM 656 C C . ASP A 1 85 ? 8.674 5.242 -20.681 1.00 53.25 85 ASP A C 1
ATOM 658 O O . ASP A 1 85 ? 9.812 5.309 -21.143 1.00 53.25 85 ASP A O 1
ATOM 662 N N . ALA A 1 86 ? 8.257 6.080 -19.733 1.00 59.88 86 ALA A N 1
ATOM 663 C CA . ALA A 1 86 ? 9.093 7.040 -19.024 1.00 59.88 86 ALA A CA 1
ATOM 664 C C . ALA A 1 86 ? 8.540 7.213 -17.607 1.00 59.88 86 ALA A C 1
ATOM 666 O O . ALA A 1 86 ? 7.853 8.193 -17.303 1.00 59.88 86 ALA A O 1
ATOM 667 N N . MET A 1 87 ? 8.726 6.207 -16.760 1.00 69.19 87 MET A N 1
ATOM 668 C CA . MET A 1 87 ? 8.371 6.288 -15.354 1.00 69.19 87 MET A CA 1
ATOM 669 C C . MET A 1 87 ? 9.300 7.264 -14.632 1.00 69.19 87 MET A C 1
ATOM 671 O O . MET A 1 87 ? 10.503 7.345 -14.845 1.00 69.19 87 MET A O 1
ATOM 675 N N . GLY A 1 88 ? 8.686 8.069 -13.778 1.00 73.88 88 GLY A N 1
ATOM 676 C CA . GLY A 1 88 ? 9.337 9.119 -13.015 1.00 73.88 88 GLY A CA 1
ATOM 677 C C . GLY A 1 88 ? 8.286 9.884 -12.228 1.00 73.88 88 GLY A C 1
ATOM 678 O O . GLY A 1 88 ? 7.084 9.626 -12.370 1.00 73.88 88 GLY A O 1
ATOM 679 N N . ASP A 1 89 ? 8.720 10.832 -11.407 1.00 84.06 89 ASP A N 1
ATOM 680 C CA . ASP A 1 89 ? 7.848 11.534 -10.460 1.00 84.06 89 ASP A CA 1
ATOM 681 C C . ASP A 1 89 ? 6.564 12.073 -11.100 1.00 84.06 89 ASP A C 1
ATOM 683 O O . ASP A 1 89 ? 5.477 11.930 -10.544 1.00 84.06 89 ASP A O 1
ATOM 687 N N . THR A 1 90 ? 6.651 12.653 -12.299 1.00 84.06 90 THR A N 1
ATOM 688 C CA . THR A 1 90 ? 5.496 13.230 -13.004 1.00 84.06 90 THR A CA 1
ATOM 689 C C . THR A 1 90 ? 4.448 12.183 -13.368 1.00 84.06 90 THR A C 1
ATOM 691 O O . THR A 1 90 ? 3.250 12.438 -13.220 1.00 84.06 90 THR A O 1
ATOM 694 N N . VAL A 1 91 ? 4.883 10.999 -13.798 1.00 81.75 91 VAL A N 1
ATOM 695 C CA . VAL A 1 91 ? 3.999 9.883 -14.141 1.00 81.75 91 VAL A CA 1
ATOM 696 C C . VAL A 1 91 ? 3.380 9.294 -12.887 1.00 81.75 91 VAL A C 1
ATOM 698 O O . VAL A 1 91 ? 2.167 9.105 -12.870 1.00 81.75 91 VAL A O 1
ATOM 701 N N . TYR A 1 92 ? 4.154 9.090 -1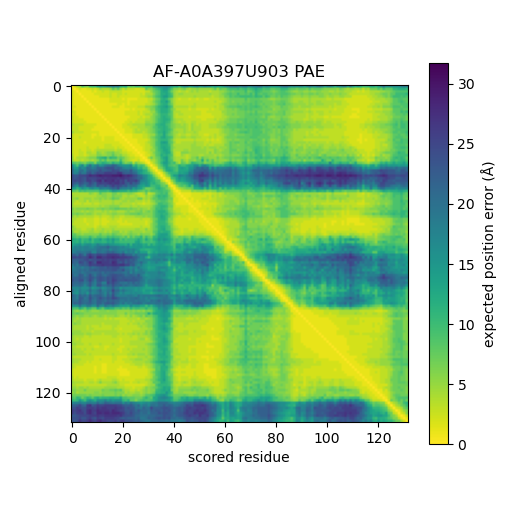1.816 1.00 81.62 92 TYR A N 1
ATOM 702 C CA . TYR A 1 92 ? 3.612 8.639 -10.531 1.00 81.62 92 TYR A CA 1
ATOM 703 C C . TYR A 1 92 ? 2.597 9.638 -9.966 1.00 81.62 92 TYR A C 1
ATOM 705 O O . TYR A 1 92 ? 1.509 9.249 -9.547 1.00 81.62 92 TYR A O 1
ATOM 713 N N . VAL A 1 93 ? 2.880 10.939 -10.016 1.00 88.94 93 VAL A N 1
ATOM 714 C CA . VAL A 1 93 ? 1.940 11.971 -9.559 1.00 88.94 93 VAL A CA 1
ATOM 715 C C . VAL A 1 93 ? 0.662 11.974 -10.402 1.00 88.94 93 VAL A C 1
ATOM 717 O O . VAL A 1 93 ? -0.435 12.055 -9.843 1.00 88.94 93 VAL A O 1
ATOM 720 N N . ALA A 1 94 ? 0.765 11.859 -11.729 1.00 87.00 94 ALA A N 1
ATOM 721 C CA . ALA A 1 94 ? -0.399 11.791 -12.611 1.00 87.00 94 ALA A CA 1
ATOM 722 C C . ALA A 1 94 ? -1.238 10.530 -12.345 1.00 87.00 94 ALA A C 1
ATOM 724 O O . ALA A 1 94 ? -2.453 10.623 -12.167 1.00 87.00 94 ALA A O 1
ATOM 725 N N . ALA A 1 95 ? -0.579 9.379 -12.236 1.00 84.88 95 ALA A N 1
ATOM 726 C CA . ALA A 1 95 ? -1.151 8.103 -11.833 1.00 84.88 95 ALA A CA 1
ATOM 727 C C . ALA A 1 95 ? -1.941 8.208 -10.525 1.00 84.88 95 ALA A C 1
ATOM 729 O O . ALA A 1 95 ? -3.114 7.834 -10.455 1.00 84.88 95 ALA A O 1
ATOM 730 N N . PHE A 1 96 ? -1.322 8.776 -9.491 1.00 89.06 96 PHE A N 1
ATOM 731 C CA . PHE A 1 96 ? -1.980 8.950 -8.207 1.00 89.06 96 PHE A CA 1
ATOM 732 C C . PHE A 1 96 ? -3.192 9.870 -8.323 1.00 89.06 96 PHE A C 1
ATOM 734 O O . PHE A 1 96 ? -4.280 9.527 -7.870 1.00 89.06 96 PHE A O 1
ATOM 741 N N . LYS A 1 97 ? -3.027 11.025 -8.967 1.00 92.12 97 LYS A N 1
ATOM 742 C CA . LYS A 1 97 ? -4.071 12.046 -9.052 1.00 92.12 97 LYS A CA 1
ATOM 743 C C . LYS A 1 97 ? -5.285 11.600 -9.864 1.00 92.12 97 LYS A C 1
ATOM 745 O O . LYS A 1 97 ? -6.409 11.934 -9.497 1.00 92.12 97 LYS A O 1
ATOM 750 N N . HIS A 1 98 ? -5.065 10.900 -10.971 1.00 88.25 98 HIS A N 1
ATOM 751 C CA . HIS A 1 98 ? -6.120 10.589 -11.933 1.00 88.25 98 HIS A CA 1
ATOM 752 C C . HIS A 1 98 ? -6.707 9.191 -11.770 1.00 88.25 98 HIS A C 1
ATOM 754 O O . HIS A 1 98 ? -7.799 8.952 -12.277 1.00 88.25 98 HIS A O 1
ATOM 760 N N . ILE A 1 99 ? -6.013 8.286 -11.074 1.00 86.88 99 ILE A N 1
ATOM 761 C CA . ILE A 1 99 ? -6.414 6.881 -10.979 1.00 86.88 99 ILE A CA 1
ATOM 762 C C . ILE A 1 99 ? -6.435 6.396 -9.530 1.00 86.88 99 ILE A C 1
ATOM 764 O O . ILE A 1 99 ? -7.508 6.067 -9.030 1.00 86.88 99 ILE A O 1
ATOM 768 N N . VAL A 1 100 ? -5.297 6.398 -8.827 1.00 89.31 100 VAL A N 1
ATOM 769 C CA . VAL A 1 100 ? -5.226 5.800 -7.477 1.00 89.31 100 VAL A CA 1
ATOM 770 C C . VAL A 1 100 ? -6.149 6.528 -6.503 1.00 89.31 100 VAL A C 1
ATOM 772 O O . VAL A 1 100 ? -6.958 5.895 -5.833 1.00 89.31 100 VAL A O 1
ATOM 775 N N . MET A 1 101 ? -6.067 7.860 -6.438 1.00 93.00 101 MET A N 1
ATOM 776 C CA . MET A 1 101 ? -6.835 8.649 -5.477 1.00 93.00 101 MET A CA 1
ATOM 777 C C . MET A 1 101 ? -8.344 8.614 -5.748 1.00 93.00 101 MET A C 1
ATOM 779 O O . MET A 1 101 ? -9.078 8.374 -4.792 1.00 93.00 101 MET A O 1
ATOM 783 N N . PRO A 1 102 ? -8.847 8.797 -6.988 1.00 93.44 102 PRO A N 1
ATOM 784 C CA . PRO A 1 102 ? -10.278 8.657 -7.257 1.00 93.44 102 PRO A CA 1
ATOM 785 C C . PRO A 1 102 ? -10.843 7.296 -6.839 1.00 93.44 102 PRO A C 1
ATOM 787 O O . PRO A 1 102 ? -11.891 7.249 -6.198 1.00 93.44 102 PRO A O 1
ATOM 790 N N . ILE A 1 103 ? -10.129 6.206 -7.136 1.00 90.69 103 ILE A N 1
ATOM 791 C CA . ILE A 1 103 ? -10.568 4.846 -6.798 1.00 90.69 103 ILE A CA 1
ATOM 792 C C . ILE A 1 103 ? -10.509 4.616 -5.288 1.00 90.69 103 ILE A C 1
ATOM 794 O O . ILE A 1 103 ? -11.482 4.147 -4.706 1.00 90.69 103 ILE A O 1
ATOM 798 N N . ALA A 1 104 ? -9.406 4.989 -4.635 1.00 90.94 104 ALA A N 1
ATOM 799 C CA . ALA A 1 104 ? -9.248 4.826 -3.192 1.00 90.94 104 ALA A CA 1
ATOM 800 C C . ALA A 1 104 ? -10.297 5.627 -2.403 1.00 90.94 104 ALA A C 1
ATOM 802 O O . ALA A 1 104 ? -10.851 5.128 -1.425 1.00 90.94 104 ALA A O 1
ATOM 803 N N . VAL A 1 105 ? -10.616 6.848 -2.848 1.00 93.94 105 VAL A N 1
ATOM 804 C CA . VAL A 1 105 ? -11.673 7.672 -2.243 1.00 93.94 105 VAL A CA 1
ATOM 805 C C . VAL A 1 105 ? -13.050 7.049 -2.457 1.00 93.94 105 VAL A C 1
ATOM 807 O O . VAL A 1 105 ? -13.860 7.059 -1.536 1.00 93.94 105 VAL A O 1
ATOM 810 N N . GLN A 1 106 ? -13.322 6.496 -3.643 1.00 93.25 106 GLN A N 1
ATOM 811 C CA . GLN A 1 106 ? -14.595 5.830 -3.924 1.00 93.25 106 GLN A CA 1
ATOM 812 C C . GLN A 1 106 ? -14.772 4.548 -3.103 1.00 93.25 106 GLN A C 1
ATOM 814 O O . GLN A 1 106 ? -15.871 4.282 -2.623 1.00 93.25 106 GLN A O 1
ATOM 819 N N . TYR A 1 107 ? -13.703 3.768 -2.945 1.00 93.06 107 TYR A N 1
ATOM 820 C CA . TYR A 1 107 ? -13.711 2.534 -2.167 1.00 93.06 107 TYR A CA 1
ATOM 821 C C . TYR A 1 107 ? -13.817 2.797 -0.657 1.00 93.06 107 TYR A C 1
ATOM 823 O O . TYR A 1 107 ? -14.452 2.023 0.050 1.00 93.06 107 TYR A O 1
ATOM 831 N N . ASN A 1 108 ? -13.266 3.920 -0.175 1.00 95.19 108 ASN A N 1
ATOM 832 C CA . ASN A 1 108 ? -13.393 4.386 1.210 1.00 95.19 108 ASN A CA 1
ATOM 833 C C . ASN A 1 108 ? -12.951 3.329 2.247 1.00 95.19 108 ASN A C 1
ATOM 835 O O . ASN A 1 108 ? -13.717 2.944 3.128 1.00 95.19 108 ASN A O 1
ATOM 839 N N . SER A 1 109 ? -11.705 2.854 2.132 1.00 94.62 109 SER A N 1
ATOM 840 C CA . SER A 1 109 ? -11.141 1.838 3.031 1.00 94.62 109 SER A CA 1
ATOM 841 C C . SER A 1 109 ? -11.120 2.274 4.501 1.00 94.62 109 SER A C 1
ATOM 843 O O . SER A 1 109 ? -10.706 3.390 4.819 1.00 94.62 109 SER A O 1
ATOM 845 N N . ASP A 1 110 ? -11.406 1.342 5.413 1.00 95.81 110 ASP A N 1
ATOM 846 C CA . ASP A 1 110 ? -11.200 1.536 6.858 1.00 95.81 110 ASP A CA 1
ATOM 847 C C . ASP A 1 110 ? -9.716 1.484 7.271 1.00 95.81 110 ASP A C 1
ATOM 849 O O . ASP A 1 110 ? -9.316 2.051 8.291 1.00 95.81 110 ASP A O 1
ATOM 853 N N . LEU A 1 111 ? -8.891 0.788 6.481 1.00 95.94 111 LEU A N 1
ATOM 854 C CA . LEU A 1 111 ? -7.457 0.613 6.693 1.00 95.94 111 LEU A CA 1
ATOM 855 C C . LEU A 1 111 ? -6.723 0.616 5.347 1.00 95.94 111 LEU A C 1
ATOM 857 O O . LEU A 1 111 ? -7.168 -0.008 4.387 1.00 95.94 111 LEU A O 1
ATOM 861 N N . VAL A 1 112 ? -5.569 1.283 5.295 1.00 95.75 112 VAL A N 1
ATOM 862 C CA . VAL A 1 112 ? -4.692 1.315 4.117 1.00 95.75 112 VAL A CA 1
ATOM 863 C C . VAL A 1 112 ? -3.353 0.679 4.471 1.00 95.75 112 VAL A C 1
ATOM 865 O O . VAL A 1 112 ? -2.721 1.061 5.457 1.00 95.75 112 VAL A O 1
ATOM 868 N N . ILE A 1 113 ? -2.910 -0.276 3.652 1.00 94.56 113 ILE A N 1
ATOM 869 C CA . ILE A 1 113 ? -1.601 -0.928 3.762 1.00 94.56 113 ILE A CA 1
ATOM 870 C C . ILE A 1 113 ? -0.836 -0.675 2.464 1.00 94.56 113 ILE A C 1
ATOM 872 O O . ILE A 1 113 ? -1.361 -0.900 1.378 1.00 94.56 113 ILE A O 1
ATOM 876 N N . VAL A 1 114 ? 0.415 -0.224 2.578 1.00 93.12 114 VAL A N 1
ATOM 877 C CA . VAL A 1 114 ? 1.281 0.061 1.427 1.00 93.12 114 VAL A CA 1
ATOM 878 C C . VAL A 1 114 ? 2.457 -0.911 1.427 1.00 93.12 114 VAL A C 1
ATOM 880 O O . VAL A 1 114 ? 3.276 -0.901 2.346 1.00 93.12 114 VAL A O 1
ATOM 883 N N . SER A 1 115 ? 2.561 -1.736 0.382 1.00 88.81 115 SER A N 1
ATOM 884 C CA . SER A 1 115 ? 3.778 -2.513 0.103 1.00 88.81 115 SER A CA 1
ATOM 885 C C . SER A 1 115 ? 4.828 -1.585 -0.513 1.00 88.81 115 SER A C 1
ATOM 887 O O . SER A 1 115 ? 4.892 -1.436 -1.728 1.00 88.81 115 SER A O 1
ATOM 889 N N . ALA A 1 116 ? 5.598 -0.902 0.336 1.00 87.56 116 ALA A N 1
ATOM 890 C CA . ALA A 1 116 ? 6.521 0.158 -0.072 1.00 87.56 116 ALA A CA 1
ATOM 891 C C . ALA A 1 116 ? 7.877 -0.393 -0.560 1.00 87.56 116 ALA A C 1
ATOM 893 O O . ALA A 1 116 ? 8.837 -0.467 0.208 1.00 87.56 116 ALA A O 1
ATOM 894 N N . GLY A 1 117 ? 7.940 -0.791 -1.835 1.00 83.62 117 GLY A N 1
ATOM 895 C CA . GLY A 1 117 ? 9.203 -0.987 -2.556 1.00 83.62 117 GLY A CA 1
ATOM 896 C C . GLY A 1 117 ? 9.856 0.356 -2.902 1.00 83.62 117 GLY A C 1
ATOM 897 O O . GLY A 1 117 ? 9.156 1.334 -3.154 1.00 83.62 117 GLY A O 1
ATOM 898 N N . PHE A 1 118 ? 11.189 0.414 -2.877 1.00 84.19 118 PHE A N 1
ATOM 899 C CA . PHE A 1 118 ? 11.974 1.614 -3.222 1.00 84.19 118 PHE A CA 1
ATOM 900 C C . PHE A 1 118 ? 12.896 1.393 -4.430 1.00 84.19 118 PHE A C 1
ATOM 902 O O . PHE A 1 118 ? 13.735 2.235 -4.727 1.00 84.19 118 PHE A O 1
ATOM 909 N N . ASP A 1 119 ? 12.736 0.268 -5.118 1.00 75.81 119 ASP A N 1
ATOM 910 C CA . ASP A 1 119 ? 13.494 -0.147 -6.303 1.00 75.81 119 ASP A CA 1
ATOM 911 C C . ASP A 1 119 ? 13.221 0.721 -7.540 1.00 75.81 119 ASP A C 1
ATOM 913 O O . ASP A 1 119 ? 14.016 0.726 -8.472 1.00 75.81 119 ASP A O 1
ATOM 917 N N . THR A 1 120 ? 12.152 1.518 -7.531 1.00 72.31 120 THR A N 1
ATOM 918 C CA . THR A 1 120 ? 11.853 2.502 -8.584 1.00 72.31 120 THR A CA 1
ATOM 919 C C . THR A 1 120 ? 12.495 3.872 -8.343 1.00 72.31 120 THR A C 1
ATOM 921 O O . THR A 1 120 ? 12.271 4.793 -9.124 1.00 72.31 120 THR A O 1
ATOM 924 N N . ALA A 1 121 ? 13.220 4.058 -7.235 1.00 76.12 121 ALA A N 1
ATOM 925 C CA . ALA A 1 121 ? 13.912 5.311 -6.950 1.00 76.12 121 ALA A CA 1
ATOM 926 C C . ALA A 1 121 ? 15.208 5.428 -7.766 1.00 76.12 121 ALA A C 1
ATOM 928 O O . ALA A 1 121 ? 15.870 4.425 -8.041 1.00 76.12 121 ALA A O 1
ATOM 929 N N . GLU A 1 122 ? 15.602 6.663 -8.083 1.00 77.50 122 GLU A N 1
ATOM 930 C CA . GLU A 1 122 ? 16.877 6.963 -8.742 1.00 77.50 122 GLU A CA 1
ATOM 931 C C . GLU A 1 122 ? 18.065 6.308 -8.006 1.00 77.50 122 GLU A C 1
ATOM 933 O O . GLU A 1 122 ? 18.098 6.251 -6.773 1.00 77.50 122 GLU A O 1
ATOM 938 N N . GLY A 1 123 ? 19.048 5.811 -8.763 1.00 72.31 123 GLY A N 1
ATOM 939 C CA . GLY A 1 123 ? 20.245 5.152 -8.226 1.00 72.31 123 GLY A CA 1
ATOM 940 C C . GLY A 1 123 ? 20.157 3.626 -8.114 1.00 72.31 123 GLY A C 1
ATOM 941 O O . GLY A 1 123 ? 21.127 2.996 -7.691 1.00 72.31 123 GLY A O 1
ATOM 942 N N . HIS A 1 124 ? 19.042 3.016 -8.518 1.00 67.50 124 HIS A N 1
ATOM 943 C CA . HIS A 1 124 ? 18.940 1.570 -8.713 1.00 67.50 124 HIS A CA 1
ATOM 944 C C . HIS A 1 124 ? 19.265 1.220 -10.173 1.00 67.50 124 HIS A C 1
ATOM 946 O O . HIS A 1 124 ? 18.368 1.001 -10.978 1.00 67.50 124 HIS A O 1
ATOM 952 N N . ASP A 1 125 ? 20.553 1.166 -10.525 1.00 57.19 125 ASP A N 1
ATOM 953 C CA . ASP A 1 125 ? 21.017 0.946 -11.911 1.00 57.19 125 ASP A CA 1
ATOM 954 C C . ASP A 1 125 ? 20.983 -0.522 -12.384 1.00 57.19 125 ASP A C 1
ATOM 956 O O . ASP A 1 125 ? 21.554 -0.884 -13.420 1.00 57.19 125 ASP A O 1
ATOM 960 N N . ASP A 1 126 ? 20.315 -1.402 -11.643 1.00 56.38 126 ASP A N 1
ATOM 961 C CA . ASP A 1 126 ? 20.061 -2.751 -12.127 1.00 56.38 126 ASP A CA 1
ATOM 962 C C . ASP A 1 126 ? 19.164 -2.661 -13.375 1.00 56.38 126 ASP A C 1
ATOM 964 O O . ASP A 1 126 ? 18.253 -1.839 -13.427 1.00 56.38 126 ASP A O 1
ATOM 968 N N . TYR A 1 127 ? 19.392 -3.513 -14.388 1.00 46.91 127 TYR A N 1
ATOM 969 C CA . TYR A 1 127 ? 18.668 -3.570 -15.685 1.00 46.91 127 TYR A CA 1
ATOM 970 C C . TYR A 1 127 ? 17.119 -3.555 -15.597 1.00 46.91 127 TYR A C 1
ATOM 972 O O . TYR A 1 127 ? 16.437 -3.477 -16.619 1.00 46.91 127 TYR A O 1
ATOM 980 N N . VAL A 1 128 ? 16.594 -3.674 -14.382 1.00 49.38 128 VAL A N 1
ATOM 981 C CA . VAL A 1 128 ? 15.206 -3.651 -13.939 1.00 49.38 128 VAL A CA 1
ATOM 982 C C . VAL A 1 128 ? 14.690 -2.194 -13.860 1.00 49.38 128 VAL A C 1
ATOM 984 O O . VAL A 1 128 ? 13.645 -1.873 -14.392 1.00 49.38 128 VAL A O 1
ATOM 987 N N . SER A 1 129 ? 15.421 -1.222 -13.337 1.00 45.12 129 SER A N 1
ATOM 988 C CA . SER A 1 129 ? 14.846 0.123 -13.102 1.00 45.12 129 SER A CA 1
ATOM 989 C C . SER A 1 129 ? 15.011 1.103 -14.273 1.00 45.12 129 SER A C 1
ATOM 991 O O . SER A 1 129 ? 14.517 2.217 -14.198 1.00 45.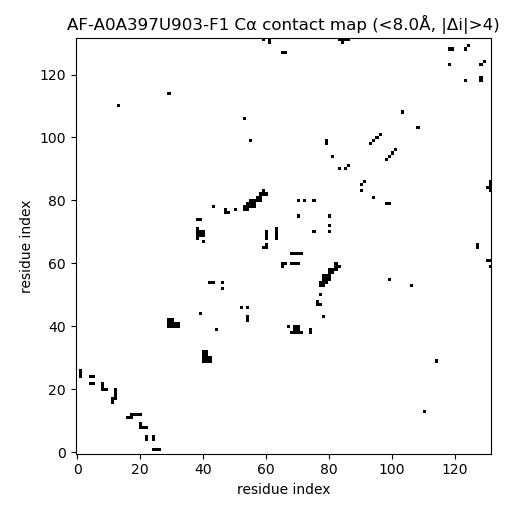12 129 SER A O 1
ATOM 993 N N . ILE A 1 130 ? 15.733 0.715 -15.335 1.00 43.88 130 ILE A N 1
ATOM 994 C CA . ILE A 1 130 ? 16.155 1.624 -16.427 1.00 43.88 130 ILE A CA 1
ATOM 995 C C . ILE A 1 130 ? 15.291 1.477 -17.699 1.00 43.88 130 ILE A C 1
ATOM 997 O O . ILE A 1 130 ? 15.384 2.290 -18.618 1.00 43.88 130 ILE A O 1
ATOM 1001 N N . LYS A 1 131 ? 14.460 0.431 -17.803 1.00 46.47 131 LYS A N 1
ATOM 1002 C CA . LYS A 1 131 ? 13.647 0.166 -19.012 1.00 46.47 131 LYS A CA 1
ATOM 1003 C C . LYS A 1 131 ? 12.199 0.654 -18.944 1.00 46.47 131 LYS A C 1
ATOM 1005 O O . LYS A 1 131 ? 11.513 0.613 -19.961 1.00 46.47 131 LYS A O 1
ATOM 1010 N N . CYS A 1 132 ? 11.788 1.131 -17.779 1.00 48.41 132 CYS A N 1
ATOM 1011 C CA . CYS A 1 132 ? 10.600 1.928 -17.540 1.00 48.41 132 CYS A CA 1
ATOM 1012 C C . CYS A 1 132 ? 11.085 3.187 -16.813 1.00 48.41 132 CYS A C 1
ATOM 1014 O O . CYS A 1 132 ? 10.578 4.267 -17.153 1.00 48.41 132 CYS A O 1
#

Foldseek 3Di:
DQVVQVVVQQVCCLVVVDVDDDRPDDDADQAPDDDPDDADTNVCVVCLVPPLDQDEDEFECLVLPAPRSHDDPVSQRNYDYDYDQDDDDVSVVCCCVPPVVVVCVVSVHPDDDDSDDPCCPPPNPDPRNPRD

Secondary structure (DSSP, 8-state):
-HHHHHHHHHHHHHTTSSS------SS--TT----TTS---HHHHHTTT-SS---------GGGTSTTS---GGG-TT------SS-SHHHHHHHIIIIIHHHHHHHT-S--------TTSTT--STTTS--

Sequence (132 aa):
MATGSVIEIVGAVASRKVANSFAIVRPPGHHTEQNQAIHRNGTQDMFYDHDDVLYLSLHCWDNGNFYFYSGSLSDLGSGVRLESDAMGDTVYVAAFKHIVMPIAVQYNSDLVIVSAGFDTAEGHDDYVSIKC

Radius of gyration: 15.72 Å; Cα contacts (8 Å, |Δi|>4): 111; chains: 1; bounding box: 36×35×42 Å